Protein AF-A0A3C1L6Q2-F1 (afdb_monomer)

Nearest PDB structures (foldseek):
  3tg9-assembly1_B  TM=8.844E-01  e=9.783E-06  Halalkalibacterium halodurans C-125
  7uda-assembly1_A  TM=6.923E-01  e=2.926E-03  Caulobacter vibrioides
  4p85-assembly1_A  TM=6.721E-01  e=9.149E-03  metagenome
  5zwq-assembly1_A  TM=6.338E-01  e=8.519E-03  metagenome
  5zwr-assembly1_A  TM=6.699E-01  e=2.310E-02  metagenome

Radius of gyration: 14.06 Å; Cα contacts (8 Å, |Δi|>4): 130; chains: 1; bounding box: 36×27×34 Å

Secondary structure (DSSP, 8-state):
-GGGHHHHHHHHHHHHHTTSS-TT-BHHHHHTTSSTTS-TT-BHHHHHTT-S----TT-GGG---TTS---SS-GGGTTSGGGGHHHHTT---SS-TTS-----TT-

pLDDT: mean 92.66, std 6.48, range [70.81, 98.81]

Structure (mmCIF, N/CA/C/O backbone):
data_AF-A0A3C1L6Q2-F1
#
_entry.id   AF-A0A3C1L6Q2-F1
#
loop_
_atom_site.group_PDB
_atom_site.id
_atom_site.type_symbol
_atom_site.label_atom_id
_atom_site.label_alt_id
_atom_site.label_comp_id
_atom_site.label_asym_id
_atom_site.label_entity_id
_atom_site.label_seq_id
_atom_site.pdbx_PDB_ins_code
_atom_site.Cartn_x
_atom_site.Cartn_y
_atom_site.Cartn_z
_atom_site.occupancy
_atom_site.B_iso_or_equiv
_atom_site.auth_seq_id
_atom_site.auth_comp_id
_atom_site.auth_asym_id
_atom_site.auth_atom_id
_atom_site.pdbx_PDB_model_num
ATOM 1 N N . ALA A 1 1 ? 10.117 10.501 -2.536 1.00 83.19 1 ALA A N 1
ATOM 2 C CA . ALA A 1 1 ? 11.105 9.670 -1.812 1.00 83.19 1 ALA A CA 1
ATOM 3 C C . ALA A 1 1 ? 10.421 8.963 -0.648 1.00 83.19 1 ALA A C 1
ATOM 5 O O . ALA A 1 1 ? 9.371 9.421 -0.202 1.00 83.19 1 ALA A O 1
ATOM 6 N N . SER A 1 2 ? 11.028 7.894 -0.136 1.00 88.00 2 SER A N 1
ATOM 7 C CA . SER A 1 2 ? 10.442 6.988 0.861 1.00 88.00 2 SER A CA 1
ATOM 8 C C . SER A 1 2 ? 10.051 7.612 2.204 1.00 88.00 2 SER A C 1
ATOM 10 O O . SER A 1 2 ? 9.208 7.057 2.900 1.00 88.00 2 SER A O 1
ATOM 12 N N . GLY A 1 3 ? 10.554 8.807 2.540 1.00 92.75 3 GLY A N 1
ATOM 13 C CA . GLY A 1 3 ? 10.098 9.559 3.718 1.00 92.75 3 GLY A CA 1
ATOM 14 C C . GLY A 1 3 ? 8.596 9.884 3.712 1.00 92.75 3 GLY A C 1
ATOM 15 O O . GLY A 1 3 ? 8.009 10.064 4.775 1.00 92.75 3 GLY A O 1
ATOM 16 N N . ALA A 1 4 ? 7.949 9.896 2.539 1.00 95.00 4 ALA A N 1
ATOM 17 C CA . ALA A 1 4 ? 6.508 10.114 2.438 1.00 95.00 4 ALA A CA 1
ATOM 18 C C . ALA A 1 4 ? 5.664 8.964 3.023 1.00 95.00 4 ALA A C 1
ATOM 20 O O . ALA A 1 4 ? 4.539 9.212 3.452 1.00 95.00 4 ALA A O 1
ATOM 21 N N . LYS A 1 5 ? 6.215 7.741 3.120 1.00 96.12 5 LYS A N 1
ATOM 22 C CA . LYS A 1 5 ? 5.509 6.574 3.680 1.00 96.12 5 LYS A CA 1
ATOM 23 C C . LYS A 1 5 ? 5.060 6.800 5.128 1.00 96.12 5 LYS A C 1
ATOM 25 O O . LYS A 1 5 ? 4.017 6.299 5.527 1.00 96.12 5 LYS A O 1
ATOM 30 N N . GLY A 1 6 ? 5.781 7.628 5.892 1.00 97.81 6 GLY A N 1
ATOM 31 C CA . GLY A 1 6 ? 5.363 8.023 7.241 1.00 97.81 6 GLY A CA 1
ATOM 32 C C . GLY A 1 6 ? 4.049 8.815 7.264 1.00 97.81 6 GLY A C 1
ATOM 33 O O . GLY A 1 6 ? 3.229 8.609 8.155 1.00 97.81 6 GLY A O 1
ATOM 34 N N . PHE A 1 7 ? 3.805 9.675 6.268 1.00 98.19 7 PHE A N 1
ATOM 35 C CA . PHE A 1 7 ? 2.530 10.392 6.144 1.00 98.19 7 PHE A CA 1
ATOM 36 C C . PHE A 1 7 ? 1.402 9.462 5.690 1.00 98.19 7 PHE A C 1
ATOM 38 O O . PHE A 1 7 ? 0.296 9.564 6.215 1.00 98.19 7 PHE A O 1
ATOM 45 N N . THR A 1 8 ? 1.685 8.524 4.779 1.00 98.06 8 THR A N 1
ATOM 46 C CA . THR A 1 8 ? 0.726 7.476 4.393 1.00 98.06 8 THR A CA 1
ATOM 47 C C . THR A 1 8 ? 0.321 6.636 5.604 1.00 98.06 8 THR A C 1
ATOM 49 O O . THR A 1 8 ? -0.869 6.481 5.865 1.00 98.06 8 THR A O 1
ATOM 52 N N . ALA A 1 9 ? 1.288 6.175 6.404 1.00 98.38 9 ALA A N 1
ATOM 53 C CA . ALA A 1 9 ? 1.021 5.420 7.625 1.00 98.38 9 ALA A CA 1
ATOM 54 C C . ALA A 1 9 ? 0.183 6.224 8.629 1.00 98.38 9 ALA A C 1
ATOM 56 O O . ALA A 1 9 ? -0.770 5.694 9.192 1.00 98.38 9 ALA A O 1
ATOM 57 N N . LEU A 1 10 ? 0.484 7.515 8.814 1.00 98.56 10 LEU A N 1
ATOM 58 C CA . LEU A 1 10 ? -0.311 8.393 9.676 1.00 98.56 10 LEU A CA 1
ATOM 59 C C . LEU A 1 10 ? -1.766 8.507 9.193 1.00 98.56 10 LEU A C 1
ATOM 61 O O . LEU A 1 10 ? -2.685 8.392 10.003 1.00 98.56 10 LEU A O 1
ATOM 65 N N . ALA A 1 11 ? -1.984 8.703 7.890 1.00 98.56 11 ALA A N 1
ATOM 66 C CA . ALA A 1 11 ? -3.325 8.795 7.317 1.00 98.56 11 ALA A CA 1
ATOM 67 C C . ALA A 1 11 ? -4.112 7.486 7.500 1.00 98.56 11 ALA A C 1
ATOM 69 O O . ALA A 1 11 ? -5.253 7.514 7.956 1.00 98.56 11 ALA A O 1
ATOM 70 N N . VAL A 1 12 ? -3.487 6.335 7.225 1.00 98.56 12 VAL A N 1
ATOM 71 C CA . VAL A 1 12 ? -4.111 5.017 7.420 1.00 98.56 12 VAL A CA 1
ATOM 72 C C . VAL A 1 12 ? -4.438 4.774 8.894 1.00 98.56 12 VAL A C 1
ATOM 74 O O . VAL A 1 12 ? -5.550 4.362 9.211 1.00 98.56 12 VAL A O 1
ATOM 77 N N . MET A 1 13 ? -3.518 5.080 9.813 1.00 98.69 13 MET A N 1
ATOM 78 C CA . MET A 1 13 ? -3.765 4.919 11.249 1.00 98.69 13 MET A CA 1
ATOM 79 C C . MET A 1 13 ? -4.863 5.848 11.774 1.00 98.69 13 MET A C 1
ATOM 81 O O . MET A 1 13 ? -5.594 5.448 12.676 1.00 98.69 13 MET A O 1
ATOM 85 N N . SER A 1 14 ? -5.031 7.036 11.187 1.00 98.81 14 SER A N 1
ATOM 86 C CA . SER A 1 14 ? -6.148 7.933 11.522 1.00 98.81 14 SER A CA 1
ATOM 87 C C . SER A 1 14 ? -7.493 7.296 11.145 1.00 98.81 14 SER A C 1
ATOM 89 O O . SER A 1 14 ? -8.425 7.295 11.941 1.00 98.81 14 SER A O 1
ATOM 91 N N . LEU A 1 15 ? -7.579 6.649 9.976 1.00 98.69 15 LEU A N 1
ATOM 92 C CA . LEU A 1 15 ? -8.775 5.898 9.566 1.00 98.69 15 LEU A CA 1
ATOM 93 C C . LEU A 1 15 ? -9.034 4.668 10.451 1.00 98.69 15 LEU A C 1
ATOM 95 O O . LEU A 1 15 ? -10.190 4.298 10.667 1.00 98.69 15 LEU A O 1
ATOM 99 N N . VAL A 1 16 ? -7.973 4.039 10.971 1.00 98.69 16 VAL A N 1
ATOM 100 C CA . VAL A 1 16 ? -8.088 2.956 11.961 1.00 98.69 16 VAL A CA 1
ATOM 101 C C . VAL A 1 16 ? -8.641 3.475 13.286 1.00 98.69 16 VAL A C 1
ATOM 103 O O . VAL A 1 16 ? -9.531 2.852 13.861 1.00 98.69 16 VAL A O 1
ATOM 106 N N . GLU A 1 17 ? -8.148 4.618 13.761 1.00 98.62 17 GLU A N 1
ATOM 107 C CA . GLU A 1 17 ? -8.640 5.268 14.978 1.00 98.62 17 GLU A CA 1
ATOM 108 C C . GLU A 1 17 ? -10.120 5.665 14.856 1.00 98.62 17 GLU A C 1
ATOM 110 O O . GLU A 1 17 ? -10.900 5.447 15.783 1.00 98.62 17 GLU A O 1
ATOM 115 N N . GLU A 1 18 ? -10.532 6.168 13.691 1.00 98.62 18 GLU A N 1
ATOM 116 C CA . GLU A 1 18 ? -11.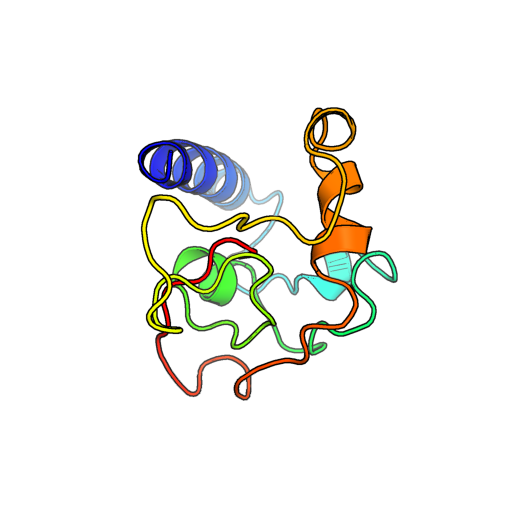927 6.513 13.386 1.00 98.62 18 GLU A CA 1
ATOM 117 C C . GLU A 1 18 ? -12.833 5.285 13.165 1.00 98.62 18 GLU A C 1
ATOM 119 O O . GLU A 1 18 ? -14.052 5.424 13.039 1.00 98.62 18 GLU A O 1
ATOM 124 N N . GLY A 1 19 ? -12.268 4.073 13.123 1.00 98.25 19 GLY A N 1
ATOM 125 C CA . GLY A 1 19 ? -13.006 2.829 12.895 1.00 98.25 19 GLY A CA 1
ATOM 126 C C . GLY A 1 19 ? -13.513 2.651 11.460 1.00 98.25 19 GLY A C 1
ATOM 127 O O . GLY A 1 19 ? -14.371 1.801 11.220 1.00 98.25 19 GLY A O 1
ATOM 128 N N . VAL A 1 20 ? -12.996 3.433 10.506 1.00 98.50 20 VAL A N 1
ATOM 129 C CA . VAL A 1 20 ? -13.326 3.328 9.073 1.00 98.50 20 VAL A CA 1
ATOM 130 C C . VAL A 1 20 ? -12.751 2.042 8.477 1.00 98.50 20 VAL A C 1
ATOM 132 O O . VAL A 1 20 ? -13.376 1.416 7.623 1.00 98.50 20 VAL A O 1
ATOM 135 N N . LEU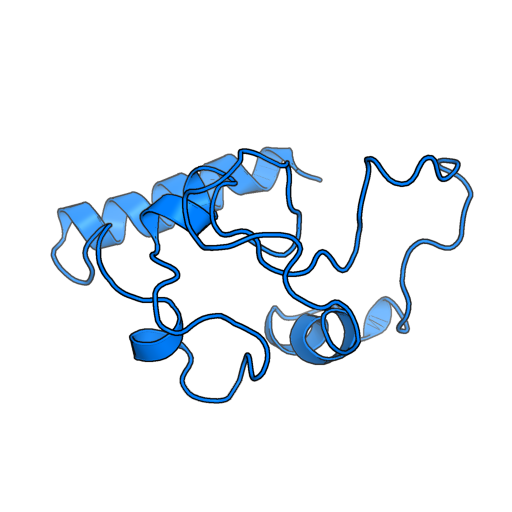 A 1 21 ? -11.575 1.628 8.951 1.00 97.94 21 LEU A N 1
ATOM 136 C CA . LEU A 1 21 ? -10.951 0.344 8.639 1.00 97.94 21 LEU A CA 1
ATOM 137 C C . LEU A 1 21 ? -10.205 -0.201 9.862 1.00 97.94 21 LEU A C 1
ATOM 139 O O . LEU A 1 21 ? -10.063 0.477 10.874 1.00 97.94 21 LEU A O 1
ATOM 143 N N . SER A 1 22 ? -9.733 -1.440 9.788 1.00 98.69 22 SER A N 1
ATOM 144 C CA . SER A 1 22 ? -8.898 -2.064 10.820 1.00 98.69 22 SER A CA 1
ATOM 145 C C . SER A 1 22 ? -7.552 -2.496 10.247 1.00 98.69 22 SER A C 1
ATOM 147 O O . SER A 1 22 ? -7.420 -2.743 9.052 1.00 98.69 22 SER A O 1
ATOM 149 N N . LEU A 1 23 ? -6.563 -2.699 11.116 1.00 98.69 23 LEU A N 1
ATOM 150 C CA . LEU A 1 23 ? -5.279 -3.301 10.735 1.00 98.69 23 LEU A CA 1
ATOM 151 C C . LEU A 1 23 ? -5.425 -4.700 10.105 1.00 98.69 23 LEU A C 1
ATOM 153 O O . LEU A 1 23 ? -4.633 -5.076 9.246 1.00 98.69 23 LEU A O 1
ATOM 157 N N . SER A 1 24 ? -6.475 -5.437 10.477 1.00 98.56 24 SER A N 1
ATOM 158 C CA . SER A 1 24 ? -6.832 -6.738 9.899 1.00 98.56 24 SER A CA 1
ATOM 159 C C . SER A 1 24 ? -7.652 -6.652 8.606 1.00 98.56 24 SER A C 1
ATOM 161 O O . SER A 1 24 ? -7.989 -7.688 8.034 1.00 98.56 24 SER A O 1
ATOM 163 N N . THR A 1 25 ? -8.008 -5.449 8.148 1.00 98.75 25 THR A N 1
ATOM 164 C CA . THR A 1 25 ? -8.730 -5.270 6.885 1.00 98.75 25 THR A CA 1
ATOM 165 C C . THR A 1 25 ? -7.849 -5.762 5.745 1.00 98.75 25 THR A C 1
ATOM 167 O O . THR A 1 25 ? -6.679 -5.396 5.654 1.00 98.75 25 THR A O 1
ATOM 170 N N . THR A 1 26 ? -8.403 -6.619 4.890 1.00 98.44 26 THR A N 1
ATOM 171 C CA . THR A 1 26 ? -7.656 -7.173 3.753 1.00 98.44 26 THR A CA 1
ATOM 172 C C . THR A 1 26 ? -7.569 -6.156 2.621 1.00 98.44 26 THR A C 1
ATOM 174 O O . THR A 1 26 ? -8.560 -5.491 2.304 1.00 98.44 26 THR A O 1
ATOM 177 N N . ALA A 1 27 ? -6.422 -6.077 1.953 1.00 96.88 27 ALA A N 1
ATOM 178 C CA . ALA A 1 27 ? -6.254 -5.235 0.772 1.00 96.88 27 ALA A CA 1
ATOM 179 C C . ALA A 1 27 ? -7.281 -5.593 -0.317 1.00 96.88 27 ALA A C 1
ATOM 181 O O . ALA A 1 27 ? -7.903 -4.707 -0.902 1.00 96.88 27 ALA A O 1
ATOM 182 N N . ARG A 1 28 ? -7.557 -6.892 -0.510 1.00 96.50 28 ARG A N 1
ATOM 183 C CA . ARG A 1 28 ? -8.575 -7.369 -1.458 1.00 96.50 28 ARG A CA 1
ATOM 184 C C . ARG A 1 28 ? -9.981 -6.854 -1.147 1.00 96.50 28 ARG A C 1
ATOM 186 O O . ARG A 1 28 ? -10.722 -6.544 -2.074 1.00 96.50 28 ARG A O 1
ATOM 193 N N . SER A 1 29 ? -10.357 -6.723 0.127 1.00 96.94 29 SER A N 1
ATOM 194 C CA . SER A 1 29 ? -11.673 -6.172 0.488 1.00 96.94 29 SER A CA 1
ATOM 195 C C . SER A 1 29 ? -11.850 -4.694 0.124 1.00 96.94 29 SER A C 1
ATOM 197 O O . SER A 1 29 ? -12.985 -4.252 -0.031 1.00 96.94 29 SER A O 1
ATOM 199 N N . LEU A 1 30 ? -10.749 -3.951 -0.034 1.00 95.38 30 LEU A N 1
ATOM 200 C CA . LEU A 1 30 ? -10.755 -2.529 -0.387 1.00 95.38 30 LEU A CA 1
ATOM 201 C C . LEU A 1 30 ? -10.571 -2.302 -1.893 1.00 95.38 30 LEU A C 1
ATOM 203 O O . LEU A 1 30 ? -11.240 -1.452 -2.468 1.00 95.38 30 LEU A O 1
ATOM 207 N N . LEU A 1 31 ? -9.668 -3.065 -2.516 1.00 93.06 31 LEU A N 1
ATOM 208 C CA . LEU A 1 31 ? -9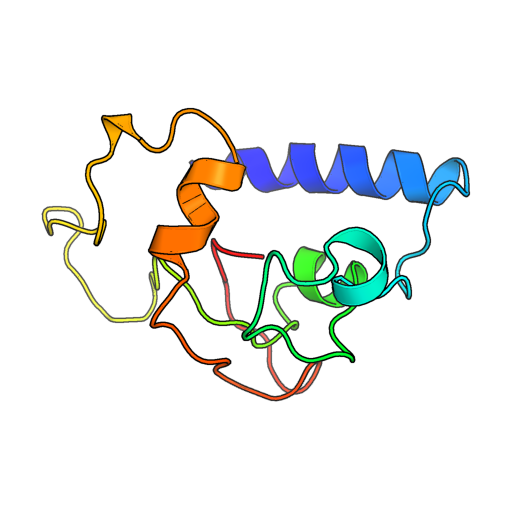.194 -2.846 -3.889 1.00 93.06 31 LEU A CA 1
ATOM 209 C C . LEU A 1 31 ? -9.774 -3.845 -4.902 1.00 93.06 31 LEU A C 1
ATOM 211 O O . LEU A 1 31 ? -9.575 -3.713 -6.105 1.00 93.06 31 LEU A O 1
ATOM 215 N N . GLY A 1 32 ? -10.485 -4.877 -4.441 1.00 92.62 32 GLY A N 1
ATOM 216 C CA . GLY A 1 32 ? -11.150 -5.842 -5.310 1.00 92.62 32 GLY A CA 1
ATOM 217 C C . GLY A 1 32 ? -10.195 -6.510 -6.304 1.00 92.62 32 GLY A C 1
ATOM 218 O O . GLY A 1 32 ? -9.318 -7.281 -5.913 1.00 92.62 32 GLY A O 1
ATOM 219 N N . ALA A 1 33 ? -10.421 -6.257 -7.594 1.00 91.88 33 ALA A N 1
ATOM 220 C CA . ALA A 1 33 ? -9.658 -6.837 -8.698 1.00 91.88 33 ALA A CA 1
ATOM 221 C C . ALA A 1 33 ? -8.547 -5.917 -9.236 1.00 91.88 33 ALA A C 1
ATOM 223 O O . ALA A 1 33 ? -7.818 -6.340 -10.131 1.00 91.88 33 ALA A O 1
ATOM 224 N N . ASP A 1 34 ? -8.391 -4.707 -8.690 1.00 90.69 34 ASP A N 1
ATOM 225 C CA . ASP A 1 34 ? -7.408 -3.725 -9.170 1.00 90.69 34 ASP A CA 1
ATOM 226 C C . ASP A 1 34 ? -5.963 -4.204 -8.941 1.00 90.69 34 ASP A C 1
ATOM 228 O O . ASP A 1 34 ? -5.053 -3.840 -9.682 1.00 90.69 34 ASP A O 1
ATOM 232 N N . LEU A 1 35 ? -5.766 -5.094 -7.961 1.00 88.56 35 LEU A N 1
ATOM 233 C CA . LEU A 1 35 ? -4.519 -5.814 -7.704 1.00 88.56 35 LEU A CA 1
ATOM 234 C C . LEU A 1 35 ? -4.727 -7.323 -7.913 1.00 88.56 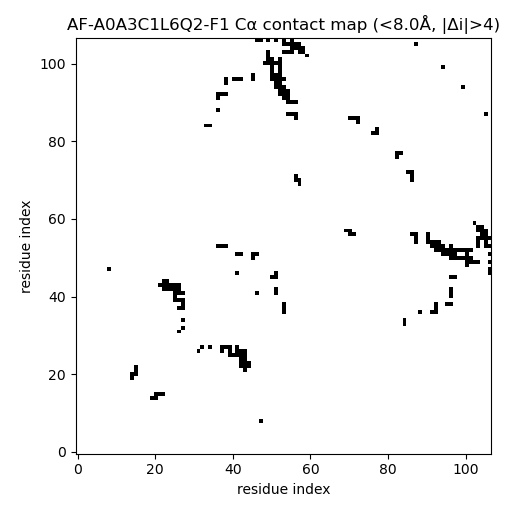35 LEU A C 1
ATOM 236 O O . LEU A 1 35 ? -5.004 -8.051 -6.959 1.00 88.56 35 LEU A O 1
ATOM 240 N N . PRO A 1 36 ? -4.618 -7.846 -9.143 1.00 88.56 36 PRO A N 1
ATOM 241 C CA . PRO A 1 36 ? -4.952 -9.243 -9.417 1.00 88.56 36 PRO A CA 1
ATOM 242 C C . PRO A 1 36 ? -3.994 -10.240 -8.746 1.00 88.56 36 PRO A C 1
ATOM 244 O O . PRO A 1 36 ? -4.427 -11.328 -8.377 1.00 88.56 36 PRO A O 1
ATOM 247 N N . LEU A 1 37 ? -2.722 -9.867 -8.554 1.00 91.12 37 LEU A N 1
ATOM 248 C CA . LEU A 1 37 ? -1.678 -10.736 -7.991 1.00 91.12 37 LEU A CA 1
ATOM 249 C C . LEU A 1 37 ? -1.594 -10.712 -6.457 1.00 91.12 37 LEU A C 1
ATOM 251 O O . LEU A 1 37 ? -0.829 -11.488 -5.886 1.00 91.12 37 LEU A O 1
ATOM 255 N N . ILE A 1 38 ? -2.344 -9.833 -5.782 1.00 92.88 38 ILE A N 1
ATOM 256 C CA . ILE A 1 38 ? -2.301 -9.751 -4.319 1.00 92.88 38 ILE A CA 1
ATOM 257 C C . ILE A 1 38 ? -2.941 -10.993 -3.692 1.00 92.88 38 ILE A C 1
ATOM 259 O O . ILE A 1 38 ? -4.006 -11.440 -4.121 1.00 92.88 38 ILE A O 1
ATOM 263 N N . ASP A 1 39 ? -2.303 -11.549 -2.668 1.00 95.56 39 ASP A N 1
ATOM 264 C CA . ASP A 1 39 ? -2.885 -12.650 -1.901 1.00 95.56 39 ASP A CA 1
ATOM 265 C C . ASP A 1 39 ? -4.097 -12.149 -1.089 1.00 95.56 39 ASP A C 1
ATOM 267 O O . ASP A 1 39 ? -4.080 -11.048 -0.530 1.00 95.56 39 ASP A O 1
ATOM 271 N N . ASP A 1 40 ? -5.167 -12.949 -1.037 1.00 96.69 40 ASP A N 1
ATOM 272 C CA . ASP A 1 40 ? -6.427 -12.620 -0.352 1.00 96.69 40 ASP A CA 1
ATOM 273 C C . ASP A 1 40 ? -6.232 -12.338 1.147 1.00 96.69 40 ASP A C 1
ATOM 275 O O . ASP A 1 40 ? -7.033 -11.625 1.755 1.00 96.69 40 ASP A O 1
ATOM 279 N N . GLY A 1 41 ? -5.176 -12.899 1.743 1.00 97.38 41 GLY A N 1
ATOM 280 C CA . GLY A 1 41 ? -4.819 -12.745 3.146 1.00 97.38 41 GLY A CA 1
ATOM 281 C C . GLY A 1 41 ? -3.994 -11.502 3.474 1.00 97.38 41 GLY A C 1
ATOM 282 O O . GLY A 1 41 ? -3.775 -11.255 4.659 1.00 97.38 41 GLY A O 1
ATOM 283 N N . VAL A 1 42 ? -3.543 -10.716 2.485 1.00 98.38 42 VAL A N 1
ATOM 28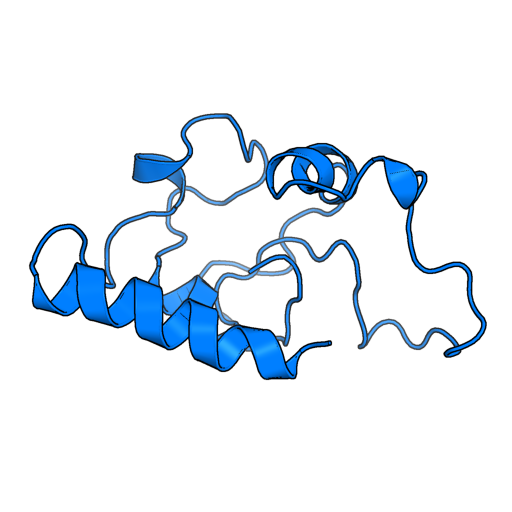4 C CA . VAL A 1 42 ? -2.752 -9.500 2.749 1.00 98.38 42 VAL A CA 1
ATOM 285 C C . VAL A 1 42 ? -3.591 -8.472 3.498 1.00 98.38 42 VAL A C 1
ATOM 287 O O . VAL A 1 42 ? -4.623 -8.014 2.999 1.00 98.38 42 VAL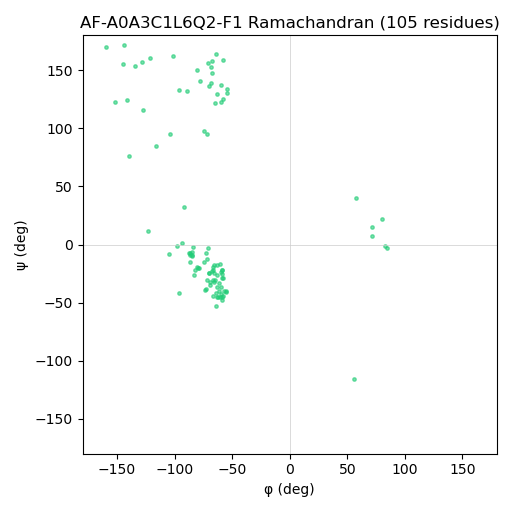 A O 1
ATOM 290 N N . THR A 1 43 ? -3.123 -8.063 4.674 1.00 98.75 43 THR A N 1
ATOM 291 C CA . THR A 1 43 ? -3.774 -7.053 5.514 1.00 98.75 43 THR A CA 1
ATOM 292 C C . THR A 1 43 ? -3.121 -5.677 5.405 1.00 98.75 43 THR A C 1
ATOM 294 O O . THR A 1 43 ? -1.965 -5.534 5.004 1.00 98.75 43 THR A O 1
ATOM 297 N N . VAL A 1 44 ? -3.860 -4.648 5.826 1.00 98.62 44 VAL A N 1
ATOM 298 C CA . VAL A 1 44 ? -3.349 -3.275 5.971 1.00 98.62 44 VAL A CA 1
ATOM 299 C C . VAL A 1 44 ? -2.114 -3.228 6.879 1.00 98.62 44 VAL A C 1
ATOM 301 O O . VAL A 1 44 ? -1.148 -2.543 6.554 1.00 98.62 44 VAL A O 1
ATOM 304 N N . GLU A 1 45 ? -2.100 -3.981 7.984 1.00 98.69 45 GLU A N 1
ATOM 305 C CA . GLU A 1 45 ? -0.929 -4.074 8.868 1.00 98.69 45 GLU A CA 1
ATOM 306 C C . GLU A 1 45 ? 0.313 -4.582 8.137 1.00 98.69 45 GLU A C 1
ATOM 308 O O . GLU A 1 45 ? 1.393 -4.015 8.281 1.00 98.69 45 GLU A O 1
ATOM 313 N N . GLN A 1 46 ? 0.160 -5.628 7.327 1.00 98.69 46 GLN A N 1
ATOM 314 C CA . GLN A 1 46 ? 1.274 -6.240 6.613 1.00 98.69 46 GLN A CA 1
ATOM 315 C C . GLN A 1 46 ? 1.825 -5.335 5.505 1.00 98.69 46 GLN A C 1
ATOM 317 O O . GLN A 1 46 ? 3.031 -5.354 5.255 1.00 98.69 46 GLN A O 1
ATOM 322 N N . LEU A 1 47 ? 0.977 -4.520 4.866 1.00 98.25 47 LEU A N 1
ATOM 323 C CA . LEU A 1 47 ? 1.429 -3.477 3.937 1.00 98.25 47 LEU A CA 1
ATOM 324 C C . LEU A 1 47 ? 2.265 -2.423 4.679 1.00 98.25 47 LEU A C 1
ATOM 326 O O . LEU A 1 47 ? 3.424 -2.200 4.336 1.00 98.25 47 LEU A O 1
ATOM 330 N N . LEU A 1 48 ? 1.728 -1.862 5.769 1.00 98.44 48 LEU A N 1
ATOM 331 C CA . LEU A 1 48 ? 2.414 -0.843 6.574 1.00 98.44 48 LEU A CA 1
ATOM 332 C C . LEU A 1 48 ? 3.730 -1.338 7.195 1.00 98.44 48 LEU A C 1
ATOM 334 O O . LEU A 1 48 ? 4.659 -0.553 7.382 1.00 98.44 48 LEU A O 1
ATOM 338 N N . ALA A 1 49 ? 3.803 -2.624 7.545 1.00 98.19 49 ALA A N 1
ATOM 339 C CA . ALA A 1 49 ? 4.952 -3.233 8.207 1.00 98.19 49 ALA A CA 1
ATOM 340 C C . ALA A 1 49 ? 5.964 -3.872 7.243 1.00 98.19 49 ALA A C 1
ATOM 342 O O . ALA A 1 49 ? 6.959 -4.424 7.715 1.00 98.19 49 ALA A O 1
ATOM 343 N N . HIS A 1 50 ? 5.739 -3.803 5.925 1.00 97.81 50 HIS A N 1
ATOM 344 C CA . HIS A 1 50 ? 6.583 -4.450 4.915 1.00 97.81 50 HIS A CA 1
ATOM 345 C C . HIS A 1 50 ? 6.705 -5.977 5.104 1.00 97.81 50 HIS A C 1
ATOM 347 O O . HIS A 1 50 ? 7.771 -6.566 4.931 1.00 97.81 50 HIS A O 1
ATOM 353 N N . THR A 1 51 ? 5.598 -6.631 5.467 1.00 98.25 51 THR A N 1
ATOM 354 C CA . THR A 1 51 ? 5.493 -8.094 5.629 1.00 98.25 51 THR A CA 1
ATOM 355 C C . THR A 1 51 ? 4.404 -8.717 4.753 1.00 98.25 51 THR A C 1
ATOM 357 O O . THR A 1 51 ? 4.051 -9.879 4.925 1.00 98.25 51 THR A O 1
ATOM 360 N N . SER A 1 52 ? 3.852 -7.966 3.797 1.00 97.75 52 SER A N 1
ATOM 361 C CA . SER A 1 52 ? 2.777 -8.427 2.905 1.00 97.75 52 SER A CA 1
ATOM 362 C C . SER A 1 52 ? 3.218 -9.475 1.888 1.00 97.75 52 SER A C 1
ATOM 364 O O . SER A 1 52 ? 2.387 -10.235 1.402 1.00 97.75 52 SER A O 1
ATOM 366 N N . GLY A 1 53 ? 4.509 -9.507 1.548 1.00 96.12 53 GLY A N 1
ATOM 367 C CA . GLY A 1 53 ? 5.052 -10.425 0.550 1.00 96.12 53 GLY A CA 1
ATOM 368 C C . GLY A 1 53 ? 4.650 -10.109 -0.895 1.00 96.12 53 GLY A C 1
ATOM 369 O O . GLY A 1 53 ? 4.971 -10.903 -1.772 1.00 96.12 53 GLY A O 1
ATOM 370 N N . ILE A 1 54 ? 3.983 -8.980 -1.174 1.00 95.81 54 ILE A N 1
ATOM 371 C CA . ILE A 1 54 ? 3.573 -8.604 -2.540 1.00 95.81 54 ILE A CA 1
ATOM 372 C C . ILE A 1 54 ? 4.781 -8.362 -3.461 1.00 95.81 54 ILE A C 1
ATOM 374 O O . ILE A 1 54 ? 5.913 -8.191 -2.999 1.00 95.81 54 ILE A O 1
ATOM 378 N N . GLY A 1 55 ? 4.540 -8.348 -4.774 1.00 94.31 55 GLY A N 1
ATOM 379 C CA . GLY A 1 55 ? 5.541 -7.925 -5.755 1.00 94.31 55 GLY A CA 1
ATOM 380 C C . GLY A 1 55 ? 6.021 -6.495 -5.501 1.00 94.31 55 GLY A C 1
ATOM 381 O O . GLY A 1 55 ? 5.339 -5.724 -4.831 1.00 94.31 55 GLY A O 1
ATOM 382 N N . ASP A 1 56 ? 7.202 -6.144 -6.010 1.00 93.38 56 ASP A N 1
ATOM 383 C CA . ASP A 1 56 ? 7.723 -4.782 -5.890 1.00 93.38 56 ASP A CA 1
ATOM 384 C C . ASP A 1 56 ? 8.129 -4.229 -7.255 1.00 93.38 56 ASP A C 1
ATOM 386 O O . ASP A 1 56 ? 9.066 -4.747 -7.861 1.00 93.38 56 ASP A O 1
ATOM 390 N N . TYR A 1 57 ? 7.446 -3.178 -7.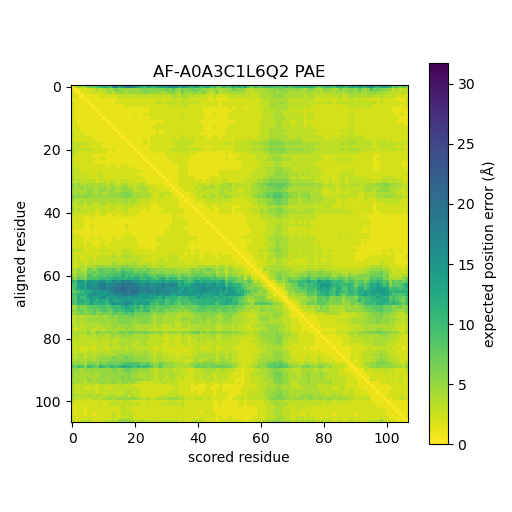723 1.00 90.56 57 TYR A N 1
ATOM 391 C CA . TYR A 1 57 ? 7.771 -2.515 -8.990 1.00 90.56 57 TYR A CA 1
ATOM 392 C C . TYR A 1 57 ? 9.141 -1.818 -8.958 1.00 90.56 57 TYR A C 1
ATOM 394 O O . TYR A 1 57 ? 9.680 -1.480 -10.012 1.00 90.56 57 TYR A O 1
ATOM 402 N N . LEU A 1 58 ? 9.693 -1.573 -7.762 1.00 89.31 58 LEU A N 1
ATOM 403 C CA . LEU A 1 58 ? 10.999 -0.953 -7.556 1.00 89.31 58 LEU A CA 1
ATOM 404 C C . LEU A 1 58 ? 11.740 -1.643 -6.405 1.00 89.31 58 LEU A C 1
ATOM 406 O O . LEU A 1 58 ? 11.829 -1.116 -5.296 1.00 89.31 58 LEU A O 1
ATOM 410 N N . ASP A 1 59 ? 12.268 -2.830 -6.698 1.00 87.50 59 ASP A N 1
ATOM 411 C CA . ASP A 1 59 ? 13.029 -3.640 -5.748 1.00 87.50 59 ASP A CA 1
ATOM 412 C C . ASP A 1 59 ? 14.441 -3.076 -5.517 1.00 87.50 59 ASP A C 1
ATOM 414 O O . ASP A 1 59 ? 15.370 -3.321 -6.290 1.00 87.50 59 ASP A O 1
ATOM 418 N N . GLU A 1 60 ? 14.605 -2.322 -4.431 1.00 82.44 60 GLU A N 1
ATOM 419 C CA . GLU A 1 60 ? 15.887 -1.720 -4.041 1.00 82.44 60 GLU A CA 1
ATOM 420 C C . GLU A 1 60 ? 16.941 -2.770 -3.637 1.00 82.44 60 GLU A C 1
ATOM 422 O O . GLU A 1 60 ? 18.141 -2.493 -3.674 1.00 82.44 60 GLU A O 1
ATOM 427 N N . GLU A 1 61 ? 16.524 -3.993 -3.297 1.00 82.62 61 GLU A N 1
ATOM 428 C CA . GLU A 1 61 ? 17.425 -5.084 -2.913 1.00 82.62 61 GLU A CA 1
ATOM 429 C C . GLU A 1 61 ? 17.936 -5.885 -4.123 1.00 82.62 61 GLU A C 1
ATOM 431 O O . GLU A 1 61 ? 18.876 -6.672 -3.993 1.00 82.62 61 GLU A O 1
ATOM 436 N N . ALA A 1 62 ? 17.393 -5.646 -5.324 1.00 80.69 62 ALA A N 1
ATOM 437 C CA . ALA A 1 62 ? 17.789 -6.337 -6.554 1.00 80.69 62 ALA A CA 1
ATOM 438 C C . ALA A 1 62 ? 19.186 -5.938 -7.085 1.00 80.69 62 ALA A C 1
ATOM 440 O O . ALA A 1 62 ? 19.662 -6.518 -8.063 1.00 80.69 62 ALA A O 1
ATOM 441 N N . GLY A 1 63 ? 19.864 -4.981 -6.440 1.00 76.25 63 GLY A N 1
ATOM 442 C CA . GLY A 1 63 ? 21.263 -4.636 -6.716 1.00 76.25 63 GLY A CA 1
ATOM 443 C C . GLY A 1 63 ? 21.495 -3.738 -7.938 1.00 76.25 63 GLY A C 1
ATOM 444 O O . GLY A 1 63 ? 22.600 -3.753 -8.482 1.00 76.25 63 GLY A O 1
ATOM 445 N N . GLY A 1 64 ? 20.481 -2.983 -8.374 1.00 75.00 64 GLY A N 1
ATOM 446 C CA . GLY A 1 64 ? 20.602 -1.988 -9.450 1.00 75.00 64 GLY A CA 1
ATOM 447 C C . GLY A 1 64 ? 21.408 -0.743 -9.051 1.00 75.00 64 GLY A C 1
ATOM 448 O O . GLY A 1 64 ? 21.523 -0.411 -7.869 1.00 75.00 64 GLY A O 1
ATOM 449 N N . ASP A 1 65 ? 21.970 -0.046 -10.041 1.00 77.19 65 ASP A N 1
ATOM 450 C CA . ASP A 1 65 ? 22.647 1.242 -9.854 1.00 77.19 65 ASP A CA 1
ATOM 451 C C . ASP A 1 65 ? 21.616 2.385 -9.778 1.00 77.19 65 ASP A C 1
ATOM 453 O O . ASP A 1 65 ? 20.559 2.347 -10.403 1.00 77.19 65 ASP A O 1
ATOM 457 N N . VAL A 1 66 ? 21.932 3.456 -9.045 1.00 70.81 66 VAL A N 1
ATOM 458 C CA . VAL A 1 66 ? 21.084 4.660 -8.933 1.00 70.81 66 VAL A CA 1
ATOM 459 C C . VAL A 1 66 ? 20.846 5.329 -10.296 1.00 70.81 66 VAL A C 1
ATOM 461 O O . VAL A 1 66 ? 19.874 6.064 -10.469 1.00 70.81 66 VAL A O 1
ATOM 464 N N . LEU A 1 67 ? 21.737 5.101 -11.261 1.00 76.75 67 LEU A N 1
ATOM 465 C CA . LEU A 1 67 ? 21.627 5.608 -12.626 1.00 76.75 67 LEU A CA 1
ATOM 466 C C . LEU A 1 67 ? 20.809 4.704 -13.556 1.00 76.75 67 LEU A C 1
ATOM 468 O O . LEU A 1 67 ? 20.548 5.107 -14.695 1.00 76.75 67 LEU A O 1
ATOM 472 N N . ASP A 1 68 ? 20.409 3.514 -13.107 1.00 83.00 68 ASP A N 1
ATOM 473 C CA . ASP A 1 68 ? 19.643 2.593 -13.933 1.00 83.00 68 ASP A CA 1
ATOM 474 C C . ASP A 1 68 ? 18.244 3.135 -14.227 1.00 83.00 68 ASP A C 1
ATOM 476 O O . ASP A 1 68 ? 17.604 3.835 -13.432 1.00 83.00 68 ASP A O 1
ATOM 480 N N . TYR A 1 69 ? 17.740 2.786 -15.410 1.00 76.56 69 TYR A N 1
ATOM 481 C CA . TYR A 1 69 ? 16.354 3.059 -15.749 1.00 76.56 69 TYR A CA 1
ATOM 482 C C . TYR A 1 69 ? 15.450 2.125 -14.943 1.00 76.56 69 TYR A C 1
ATOM 484 O O . TYR A 1 69 ? 15.228 0.977 -15.317 1.00 76.56 69 TYR A O 1
ATOM 492 N N . ALA A 1 70 ? 14.971 2.629 -13.809 1.00 77.88 70 ALA A N 1
ATOM 493 C CA . ALA A 1 70 ? 14.345 1.800 -12.790 1.00 77.88 70 ALA A CA 1
ATOM 494 C C . ALA A 1 70 ? 12.862 1.475 -13.045 1.00 77.88 70 ALA A C 1
ATOM 496 O O . ALA A 1 70 ? 12.348 0.503 -12.504 1.00 77.88 70 ALA A O 1
ATOM 497 N N . MET A 1 71 ? 12.158 2.271 -13.858 1.00 84.69 71 MET A N 1
ATOM 498 C CA . MET A 1 71 ? 10.719 2.091 -14.086 1.00 84.69 71 MET A CA 1
ATOM 499 C C . MET A 1 71 ? 10.438 1.288 -15.355 1.00 84.69 71 MET A C 1
ATOM 501 O O . MET A 1 71 ? 10.954 1.604 -16.419 1.00 84.69 71 MET A O 1
ATOM 505 N N . SER A 1 72 ? 9.548 0.300 -15.275 1.00 82.38 72 SER A N 1
ATOM 506 C CA . SER A 1 72 ? 9.100 -0.497 -16.431 1.00 82.38 72 SER A CA 1
ATOM 507 C C . SER A 1 72 ? 8.130 0.252 -17.359 1.00 82.38 72 SER A C 1
ATOM 509 O O . SER A 1 72 ? 7.915 -0.170 -18.497 1.00 82.38 72 SER A O 1
ATOM 511 N N . ILE A 1 73 ? 7.563 1.373 -16.895 1.00 87.88 73 ILE A N 1
ATOM 512 C CA . ILE A 1 73 ? 6.588 2.195 -17.625 1.00 87.88 73 ILE A CA 1
ATOM 513 C C . ILE A 1 73 ? 6.993 3.681 -17.668 1.00 87.88 73 ILE A C 1
ATOM 515 O O . ILE A 1 73 ? 7.746 4.147 -16.807 1.00 87.88 73 ILE A O 1
ATOM 519 N N . PRO A 1 74 ? 6.494 4.469 -18.644 1.00 91.00 74 PRO A N 1
ATOM 520 C CA . PRO A 1 74 ? 6.821 5.888 -18.739 1.00 91.00 74 PRO A CA 1
ATOM 521 C C . PRO A 1 74 ? 6.404 6.680 -17.491 1.00 91.00 74 PRO A C 1
ATOM 523 O O . PRO A 1 74 ? 5.225 6.767 -17.162 1.00 91.00 74 PRO A O 1
ATOM 526 N N . VAL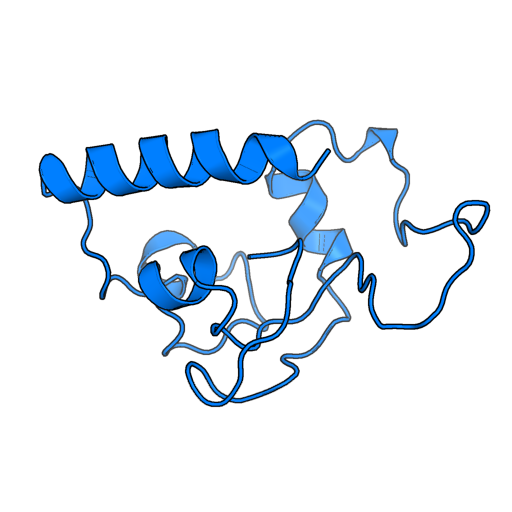 A 1 75 ? 7.366 7.345 -16.845 1.00 91.00 75 VAL A N 1
ATOM 527 C CA . VAL A 1 75 ? 7.162 8.041 -15.555 1.00 91.00 75 VAL A CA 1
ATOM 528 C C . VAL A 1 75 ? 6.096 9.141 -15.567 1.00 91.00 75 VAL A C 1
ATOM 530 O O . VAL A 1 75 ? 5.554 9.480 -14.524 1.00 91.00 75 VAL A O 1
ATOM 533 N N . HIS A 1 76 ? 5.760 9.700 -16.732 1.00 92.25 76 HIS A N 1
ATOM 534 C CA . HIS A 1 76 ? 4.696 10.704 -16.848 1.00 92.25 76 HIS A CA 1
ATOM 535 C C . HIS A 1 76 ? 3.285 10.116 -16.668 1.00 92.25 76 HIS A C 1
ATOM 537 O O . HIS A 1 76 ? 2.340 10.882 -16.522 1.00 92.25 76 HIS A O 1
ATOM 543 N N . LEU A 1 77 ? 3.143 8.785 -16.682 1.00 91.94 77 LEU A N 1
ATOM 544 C CA . LEU A 1 77 ? 1.896 8.082 -16.367 1.00 91.94 77 LEU A CA 1
ATOM 545 C C . LEU A 1 77 ? 1.713 7.862 -14.855 1.00 91.94 77 LEU A C 1
ATOM 547 O O . LEU A 1 77 ? 0.637 7.471 -14.420 1.00 91.94 77 LEU A O 1
ATOM 551 N N . LEU A 1 78 ? 2.745 8.136 -14.049 1.00 91.44 78 LEU A N 1
ATOM 552 C CA . LEU A 1 78 ? 2.781 7.906 -12.599 1.00 91.44 78 LEU A CA 1
ATOM 553 C C . LEU A 1 78 ? 2.319 9.130 -11.787 1.00 91.44 78 LEU A C 1
ATOM 555 O O . LEU A 1 78 ? 2.849 9.414 -10.710 1.00 91.44 78 LEU A O 1
ATOM 559 N N . SER A 1 79 ? 1.380 9.905 -12.331 1.00 92.75 79 SER A N 1
ATOM 560 C CA . SER A 1 79 ? 0.851 11.115 -11.687 1.00 92.75 79 SER A CA 1
ATOM 561 C C . SER A 1 79 ? -0.205 10.826 -10.620 1.00 92.75 79 SER A C 1
ATOM 563 O O . SER A 1 79 ? -0.458 11.683 -9.777 1.00 92.75 79 SER A O 1
ATOM 565 N N . GLU A 1 80 ? -0.807 9.638 -10.660 1.00 93.38 80 GLU A N 1
ATOM 566 C CA . GLU A 1 80 ? -1.867 9.176 -9.760 1.00 93.38 80 GLU A CA 1
ATOM 567 C C . GLU A 1 80 ? -1.561 7.740 -9.292 1.00 93.38 80 GLU A C 1
ATOM 569 O O . GLU A 1 80 ? -0.851 7.020 -10.007 1.00 93.38 80 GLU A O 1
ATOM 574 N N . PRO A 1 81 ? -2.052 7.304 -8.114 1.00 91.19 81 PRO A N 1
ATOM 575 C CA . PRO A 1 81 ? -1.779 5.965 -7.580 1.00 91.19 81 PRO A CA 1
ATOM 576 C C . PRO A 1 81 ? -2.149 4.827 -8.539 1.00 91.19 81 PRO A C 1
ATOM 578 O O . PRO A 1 81 ? -1.386 3.877 -8.697 1.00 91.19 81 PRO A O 1
ATOM 581 N N . GLU A 1 82 ? -3.272 4.943 -9.245 1.00 91.69 82 GLU A N 1
ATOM 582 C CA . GLU A 1 82 ? -3.771 3.944 -10.194 1.00 91.69 82 GLU A CA 1
ATOM 583 C C . GLU A 1 82 ? -2.812 3.747 -11.379 1.00 91.69 82 GLU A C 1
ATOM 585 O O . GLU A 1 82 ? -2.731 2.659 -11.952 1.00 91.69 82 GLU A O 1
ATOM 590 N N . GLY A 1 83 ? -2.018 4.772 -11.710 1.00 92.31 83 GLY A N 1
ATOM 591 C CA . GLY A 1 83 ? -0.970 4.700 -12.728 1.00 92.31 83 GLY A CA 1
ATOM 592 C C . GLY A 1 83 ? 0.149 3.708 -12.394 1.00 92.31 83 GLY A C 1
ATOM 593 O O . GLY A 1 83 ? 0.868 3.286 -13.298 1.00 92.31 83 GLY A O 1
ATOM 594 N N . TYR A 1 84 ? 0.281 3.295 -11.128 1.00 91.69 84 TYR A N 1
ATOM 595 C CA . TYR A 1 84 ? 1.256 2.294 -10.688 1.00 91.69 84 TYR A CA 1
ATOM 596 C C . TYR A 1 84 ? 0.745 0.853 -10.819 1.00 91.69 84 TYR A C 1
ATOM 598 O O . TYR A 1 84 ? 1.564 -0.065 -10.810 1.00 91.69 84 TYR A O 1
ATOM 606 N N . LEU A 1 85 ? -0.563 0.619 -11.000 1.00 90.75 85 LEU A N 1
ATOM 607 C CA . LEU A 1 85 ? -1.107 -0.744 -11.127 1.00 90.75 85 LEU A CA 1
ATOM 608 C C . LEU A 1 85 ? -0.469 -1.521 -12.296 1.00 90.75 85 LEU A C 1
ATOM 610 O O . LEU A 1 85 ? -0.050 -2.658 -12.082 1.00 90.75 85 LEU A O 1
ATOM 614 N N . PRO A 1 86 ? -0.281 -0.934 -13.500 1.00 89.62 86 PRO A N 1
ATOM 615 C CA . PRO A 1 86 ? 0.434 -1.610 -14.582 1.00 89.62 86 PRO A CA 1
ATOM 616 C C . PRO A 1 86 ? 1.938 -1.761 -14.326 1.00 89.62 86 PRO A C 1
ATOM 618 O O . PRO A 1 86 ? 2.559 -2.637 -14.913 1.00 89.62 86 PRO A O 1
ATOM 621 N N . ALA A 1 87 ? 2.543 -0.908 -13.488 1.00 87.75 87 ALA A N 1
ATOM 622 C CA . ALA A 1 87 ? 3.956 -1.039 -13.123 1.00 87.75 87 ALA A CA 1
ATOM 623 C C . ALA A 1 87 ? 4.191 -2.234 -12.193 1.00 87.75 87 ALA A C 1
ATOM 625 O O . ALA A 1 87 ? 5.262 -2.828 -12.233 1.00 87.75 87 ALA A O 1
ATOM 626 N N . LEU A 1 88 ? 3.196 -2.564 -11.368 1.00 88.12 88 LEU A N 1
ATOM 627 C CA . LEU A 1 88 ? 3.202 -3.729 -10.490 1.00 88.12 88 LEU A CA 1
ATOM 628 C C . LEU A 1 88 ? 2.849 -5.028 -11.235 1.00 88.12 88 LEU A C 1
ATOM 630 O O . LEU A 1 88 ? 3.185 -6.119 -10.769 1.00 88.12 88 LEU A O 1
ATOM 634 N N . ASP A 1 89 ? 2.198 -4.930 -12.396 1.00 84.19 89 ASP A N 1
ATOM 635 C CA . ASP A 1 89 ? 1.958 -6.089 -13.252 1.00 84.19 89 ASP A CA 1
ATOM 636 C C . ASP A 1 89 ? 3.289 -6.739 -13.672 1.00 84.19 89 ASP A C 1
ATOM 638 O O . ASP A 1 89 ? 4.276 -6.071 -13.983 1.00 84.19 89 ASP A O 1
ATOM 642 N N . GLY A 1 90 ? 3.334 -8.069 -13.640 1.00 82.38 90 GLY A N 1
ATOM 643 C CA . GLY A 1 90 ? 4.554 -8.846 -13.882 1.00 82.38 90 GLY A CA 1
ATOM 644 C C . GLY A 1 90 ? 5.478 -9.040 -12.672 1.00 82.38 90 GLY A C 1
ATOM 645 O O . GLY A 1 90 ? 6.448 -9.791 -12.792 1.00 82.38 90 GLY A O 1
ATOM 646 N N . PHE A 1 91 ? 5.170 -8.460 -11.507 1.00 89.19 91 PHE A N 1
ATOM 647 C CA . PHE A 1 91 ? 5.895 -8.707 -10.256 1.00 89.19 91 PHE A CA 1
ATOM 648 C C . PHE A 1 91 ? 5.075 -9.635 -9.341 1.00 89.19 91 PHE A C 1
ATOM 650 O O . PHE A 1 91 ? 4.185 -9.170 -8.626 1.00 89.19 91 PHE A O 1
ATOM 657 N N . PRO A 1 92 ? 5.323 -10.961 -9.356 1.00 90.88 92 PRO A N 1
ATOM 658 C CA . PRO A 1 92 ? 4.608 -11.888 -8.485 1.00 90.88 92 PRO A CA 1
ATOM 659 C C . PRO A 1 92 ? 4.974 -11.663 -7.014 1.00 90.88 92 PRO A C 1
ATOM 661 O O . PRO A 1 92 ? 6.053 -11.157 -6.694 1.00 90.88 92 PRO A O 1
ATOM 664 N N . SER A 1 93 ? 4.091 -12.100 -6.115 1.00 92.81 93 SER A N 1
ATOM 665 C CA . SER A 1 93 ? 4.364 -12.128 -4.677 1.00 92.81 93 SER A CA 1
ATOM 666 C C . SER A 1 93 ? 5.653 -12.900 -4.372 1.00 92.81 93 SER A C 1
ATOM 668 O O . SER A 1 93 ? 5.880 -13.994 -4.893 1.00 92.81 93 SER A O 1
ATOM 670 N N . LYS A 1 94 ? 6.498 -12.314 -3.522 1.00 92.31 94 LYS A N 1
ATOM 671 C CA . LYS A 1 94 ? 7.808 -12.834 -3.112 1.00 92.31 94 LYS A CA 1
ATOM 672 C C . LYS A 1 94 ? 7.714 -13.864 -1.979 1.00 92.31 94 LYS A C 1
ATOM 674 O O . LYS A 1 94 ? 8.615 -14.687 -1.849 1.00 92.31 94 LYS A O 1
ATOM 679 N N . ALA A 1 95 ? 6.664 -13.806 -1.156 1.00 94.81 95 ALA A N 1
ATOM 680 C CA . ALA A 1 95 ? 6.420 -14.713 -0.029 1.00 94.81 95 ALA A CA 1
ATOM 681 C C . ALA A 1 95 ? 4.943 -14.707 0.387 1.00 94.81 95 ALA A C 1
ATOM 683 O O . ALA A 1 95 ? 4.177 -13.855 -0.070 1.00 94.81 95 ALA A O 1
ATOM 684 N N . ALA A 1 96 ? 4.548 -15.636 1.261 1.00 97.12 96 ALA A N 1
ATOM 685 C CA . ALA A 1 96 ? 3.213 -15.607 1.847 1.00 97.12 96 ALA A CA 1
ATOM 686 C C . ALA A 1 96 ? 3.050 -14.407 2.810 1.00 97.12 96 ALA A C 1
ATOM 688 O O . ALA A 1 96 ? 4.033 -13.967 3.423 1.00 97.12 96 ALA A O 1
ATOM 689 N N . PRO A 1 97 ? 1.822 -13.884 3.002 1.00 98.00 97 PRO A N 1
ATOM 690 C CA . PRO A 1 97 ? 1.592 -12.759 3.903 1.00 98.00 97 PRO A CA 1
ATOM 691 C C . PRO A 1 97 ? 2.042 -13.065 5.340 1.00 98.00 97 PRO A C 1
ATOM 693 O O . PRO A 1 97 ? 1.614 -14.042 5.952 1.00 98.00 97 PRO A O 1
ATOM 696 N N . GLY A 1 98 ? 2.901 -12.210 5.893 1.00 97.38 98 GLY A N 1
ATOM 697 C CA . GLY A 1 98 ? 3.453 -12.323 7.245 1.00 97.38 98 GLY A CA 1
ATOM 698 C C . GLY A 1 98 ? 4.658 -13.258 7.389 1.00 97.38 98 GLY A C 1
ATOM 699 O O . GLY A 1 98 ? 5.189 -13.367 8.492 1.00 97.38 98 GLY A O 1
ATOM 700 N N . GLU A 1 99 ? 5.106 -13.922 6.320 1.00 97.44 99 GLU A N 1
ATOM 701 C CA . GLU A 1 99 ? 6.198 -14.903 6.387 1.00 97.44 99 GLU A CA 1
ATOM 702 C C . GLU A 1 99 ? 7.576 -14.252 6.576 1.00 97.44 99 GLU A C 1
ATOM 704 O O . GLU A 1 99 ? 8.407 -14.756 7.332 1.00 97.44 99 GLU A O 1
ATOM 709 N N . GLN A 1 100 ? 7.815 -13.117 5.918 1.00 95.94 100 GLN A N 1
ATOM 710 C CA . GLN A 1 100 ? 9.094 -12.412 5.961 1.00 95.94 100 GLN A CA 1
ATOM 711 C C . GLN A 1 100 ? 8.910 -10.898 5.907 1.00 95.94 100 GLN A C 1
ATOM 713 O O . GLN A 1 100 ? 7.920 -10.395 5.377 1.00 95.94 100 GLN A O 1
ATOM 718 N N . TRP A 1 101 ? 9.899 -10.178 6.431 1.00 96.94 101 TRP A N 1
ATOM 719 C CA . TRP A 1 101 ? 10.036 -8.743 6.223 1.00 96.94 101 TRP A CA 1
ATOM 720 C C . TRP A 1 101 ? 10.865 -8.490 4.964 1.00 96.94 101 TRP A C 1
ATOM 722 O O . TRP A 1 101 ? 11.934 -9.082 4.815 1.00 96.94 101 TRP A O 1
ATOM 732 N N . ALA A 1 102 ? 10.385 -7.614 4.088 1.00 95.25 102 ALA A N 1
ATOM 733 C CA . ALA A 1 102 ? 11.130 -7.114 2.939 1.00 95.25 102 ALA A CA 1
ATOM 734 C C . ALA A 1 102 ? 10.625 -5.714 2.596 1.00 95.25 102 ALA A C 1
ATOM 736 O O . ALA A 1 102 ? 9.428 -5.542 2.347 1.00 95.25 102 ALA A O 1
ATOM 737 N N . TYR A 1 103 ? 11.522 -4.722 2.581 1.00 95.06 103 TYR A N 1
ATOM 738 C CA . TYR A 1 103 ? 11.157 -3.364 2.184 1.00 95.06 103 TYR A CA 1
ATOM 739 C C . TYR A 1 103 ? 10.510 -3.390 0.798 1.00 95.06 103 TYR A C 1
ATOM 741 O O . TYR A 1 103 ? 11.028 -4.027 -0.116 1.00 95.06 103 TYR A O 1
ATOM 749 N N . ASN A 1 104 ? 9.355 -2.741 0.661 1.00 95.19 104 ASN A N 1
ATOM 750 C CA . ASN A 1 104 ? 8.561 -2.834 -0.556 1.00 95.19 104 ASN A CA 1
ATOM 751 C C . ASN A 1 104 ? 7.943 -1.477 -0.899 1.00 95.19 104 ASN A C 1
ATOM 753 O O . ASN A 1 104 ? 7.264 -0.876 -0.063 1.00 95.19 104 ASN A O 1
ATOM 757 N N . ASN A 1 105 ? 8.198 -0.973 -2.107 1.00 94.19 105 ASN A N 1
ATOM 758 C CA . ASN A 1 105 ? 7.662 0.309 -2.569 1.00 94.19 105 ASN A CA 1
ATOM 759 C C . ASN A 1 105 ? 6.202 0.236 -3.027 1.00 94.19 105 ASN A C 1
ATOM 761 O O . ASN A 1 105 ? 5.525 1.261 -3.053 1.00 94.19 105 ASN A O 1
ATOM 765 N N . SER A 1 106 ? 5.731 -0.962 -3.353 1.00 94.12 106 SER A N 1
ATOM 766 C CA . SER A 1 106 ? 4.366 -1.252 -3.795 1.00 94.12 106 SER A CA 1
ATOM 767 C C . SER A 1 106 ? 3.386 -1.471 -2.638 1.00 94.12 106 SER A C 1
ATOM 769 O O . SER A 1 106 ? 2.186 -1.586 -2.884 1.00 94.12 106 SER A O 1
ATOM 771 N N . ALA A 1 107 ? 3.897 -1.569 -1.404 1.00 93.25 107 ALA A N 1
ATOM 772 C CA . ALA A 1 107 ? 3.118 -1.716 -0.173 1.00 93.25 107 ALA A CA 1
ATOM 773 C C . ALA A 1 107 ? 2.679 -0.355 0.384 1.00 93.25 107 ALA A C 1
ATOM 775 O O . ALA A 1 107 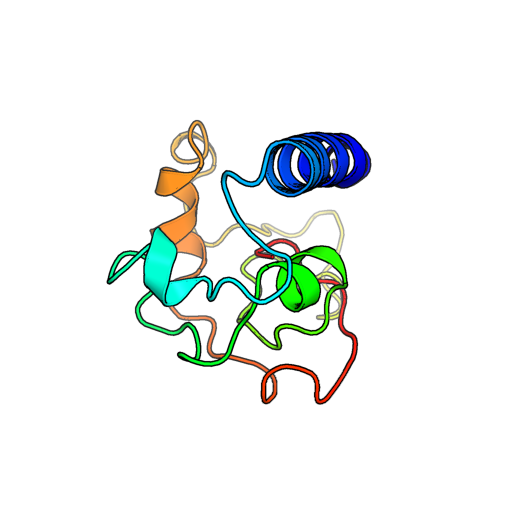? 1.502 -0.264 0.800 1.00 93.25 107 ALA A O 1
#

Sequence (107 aa):
ASGAKGFTALAVMSLVEEGVLSLSTTARSLLGADLPLIDDGVTVEQLLAHTSGIGDYLDEEAGGDVLDYAMSIPVHLLSEPEGYLPALDGFPSKAAPGEQWAYNNSA

Solvent-accessible surface area (backbone atoms only — not comparable to full-atom values): 6414 Å² total; per-residue (Å²): 116,78,78,53,54,60,56,54,50,51,55,52,50,49,37,38,75,72,62,78,46,51,57,79,40,33,50,40,80,77,49,56,71,73,52,75,75,58,59,76,78,24,23,46,46,27,28,76,66,25,14,29,24,57,32,42,51,58,58,80,84,76,71,74,61,94,85,50,87,67,64,91,54,71,74,85,53,58,82,48,80,75,46,43,45,72,47,40,54,94,40,63,53,77,46,59,61,69,73,50,78,52,91,51,75,67,85

Mean predicted aligned error: 3.54 Å

Foldseek 3Di:
DCVCLVVVVVVVVVCCVVVVDHQQAFPCVVCPCLQVQQDRRQGNVLVSQQQRQAFALAAPVPDDDPPDPSFPDDCVLVPDLSSCSVSSPPGHRRDHRRPDHDDGPND